Protein AF-A0A2A9CQF2-F1 (afdb_monomer)

Radius of gyration: 16.66 Å; Cα contacts (8 Å, |Δi|>4): 135; chains: 1; bounding box: 43×28×48 Å

Solvent-accessible surface area (backbone atoms only — not comparable to full-atom values): 6263 Å² total; per-residue (Å²): 137,82,80,69,85,78,60,49,62,68,49,44,69,73,46,44,90,74,66,50,67,98,78,68,65,70,41,52,23,67,43,82,61,52,72,41,58,52,86,71,33,40,33,40,30,47,42,80,92,80,70,40,80,44,85,30,80,80,71,75,72,68,79,48,55,43,37,27,40,54,94,27,37,70,52,28,54,76,66,55,45,60,30,69,64,52,72,45,90,62,61,67,65,63,52,43,58,60,42,54,75,55,109

Secondary structure (DSSP, 8-state):
-PPPTTHHHHHHHHHGGGTS-TT--EEEBTTT--EEEGGGSEEEEEETTTTEEEE-TT----S-EEEE-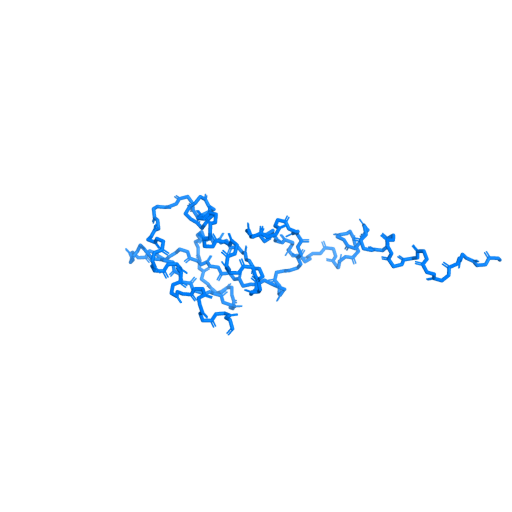GGGHHHHHHTTHHHHHHTS---HHHHHHHHHTT-

Nearest PDB structures (foldseek):
  6sc7-assembly1_A  TM=2.486E-01  e=3.564E+00  Homo sapiens
  6sc8-assembly1_A  TM=2.488E-01  e=3.341E+00  Homo sapiens
  6sc9-assembly1_A  TM=2.414E-01  e=4.611E+00  Homo sapiens

Mean predicted aligned error: 9.09 Å

Structure (mmCIF, N/CA/C/O backbone):
data_AF-A0A2A9CQF2-F1
#
_entry.id   AF-A0A2A9CQF2-F1
#
loop_
_atom_site.group_PDB
_atom_site.id
_atom_site.type_symbol
_atom_site.label_atom_id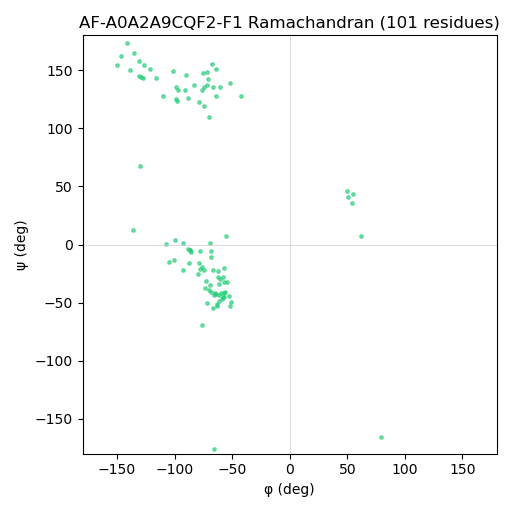
_atom_site.label_alt_id
_atom_site.label_comp_id
_atom_site.label_asym_id
_atom_site.label_entity_id
_atom_site.label_seq_id
_atom_site.pdbx_PDB_ins_code
_atom_site.Cartn_x
_atom_site.Cartn_y
_atom_site.Cartn_z
_atom_site.occupancy
_atom_site.B_iso_or_equiv
_atom_site.auth_seq_id
_atom_site.auth_comp_id
_atom_site.auth_asym_id
_atom_site.auth_atom_id
_atom_site.pdbx_PDB_model_num
ATOM 1 N N . MET A 1 1 ? 29.892 -8.777 -36.445 1.00 39.53 1 MET A N 1
ATOM 2 C CA . MET A 1 1 ? 29.847 -9.897 -35.485 1.00 39.53 1 MET A CA 1
ATOM 3 C C . MET A 1 1 ? 28.886 -9.479 -34.386 1.00 39.53 1 MET A C 1
ATOM 5 O O . MET A 1 1 ? 29.244 -8.646 -33.564 1.00 39.53 1 MET A O 1
ATOM 9 N N . GLY A 1 2 ? 27.619 -9.877 -34.517 1.00 50.94 2 GLY A N 1
ATOM 10 C CA . GLY A 1 2 ? 26.558 -9.476 -33.592 1.00 50.94 2 GLY A CA 1
ATOM 11 C C . GLY A 1 2 ? 26.670 -10.244 -32.270 1.00 50.94 2 GLY A C 1
ATOM 12 O O . GLY A 1 2 ? 27.151 -11.377 -32.282 1.00 50.94 2 GLY A O 1
ATOM 13 N N . PRO A 1 3 ? 26.292 -9.640 -31.137 1.00 54.12 3 PRO A N 1
ATOM 14 C CA . PRO A 1 3 ? 26.281 -10.328 -29.850 1.00 54.12 3 PRO A CA 1
ATOM 15 C C . PRO A 1 3 ? 25.207 -11.436 -29.799 1.00 54.12 3 PRO A C 1
ATOM 17 O O . PRO A 1 3 ? 24.221 -11.347 -30.531 1.00 54.12 3 PRO A O 1
ATOM 20 N N . PRO A 1 4 ? 25.382 -12.457 -28.936 1.00 52.94 4 PRO A N 1
ATOM 21 C CA . PRO A 1 4 ? 24.484 -13.608 -28.833 1.00 52.94 4 PRO A CA 1
ATOM 22 C C . PRO A 1 4 ? 23.094 -13.204 -28.314 1.00 52.94 4 PRO A C 1
ATOM 24 O O . PRO A 1 4 ? 22.969 -12.426 -27.363 1.00 52.94 4 PRO A O 1
ATOM 27 N N . GLU A 1 5 ? 22.062 -13.743 -28.960 1.00 55.91 5 GLU A N 1
ATOM 28 C CA . GLU A 1 5 ? 20.639 -13.387 -28.839 1.00 55.91 5 GLU A CA 1
ATOM 29 C C . GLU A 1 5 ? 20.052 -13.501 -27.416 1.00 55.91 5 GLU A C 1
ATOM 31 O O . GLU A 1 5 ? 19.208 -12.691 -27.032 1.00 55.91 5 GLU A O 1
ATOM 36 N N . ASP A 1 6 ? 20.591 -14.384 -26.574 1.00 53.12 6 ASP A N 1
ATOM 37 C CA . ASP A 1 6 ? 20.044 -14.661 -25.234 1.00 53.12 6 ASP A CA 1
ATOM 38 C C . ASP A 1 6 ? 20.577 -13.736 -24.121 1.00 53.12 6 ASP A C 1
ATOM 40 O O . ASP A 1 6 ? 20.012 -13.649 -23.025 1.00 53.12 6 ASP A O 1
ATOM 44 N N . GLY A 1 7 ? 21.680 -13.022 -24.377 1.00 46.31 7 GLY A N 1
ATOM 45 C CA . GLY A 1 7 ? 22.356 -12.185 -23.376 1.00 46.31 7 GLY A CA 1
ATOM 46 C C . GLY A 1 7 ? 21.677 -10.835 -23.122 1.00 46.31 7 GLY A C 1
ATOM 47 O O . GLY A 1 7 ? 21.861 -10.229 -22.061 1.00 46.31 7 GLY A O 1
ATOM 48 N N . TRP A 1 8 ? 20.866 -10.368 -24.074 1.00 45.03 8 TRP A N 1
ATOM 49 C CA . TRP A 1 8 ? 20.212 -9.064 -24.002 1.00 45.03 8 TRP A CA 1
ATOM 50 C C . TRP A 1 8 ? 19.066 -9.039 -23.004 1.00 45.03 8 TRP A C 1
ATOM 52 O O . TRP A 1 8 ? 18.943 -8.051 -22.295 1.00 45.03 8 TRP A O 1
ATOM 62 N N . VAL A 1 9 ? 18.279 -10.109 -22.866 1.00 49.12 9 VAL A N 1
ATOM 63 C CA . VAL A 1 9 ? 17.092 -10.108 -21.989 1.00 49.12 9 VAL A CA 1
ATOM 64 C C . VAL A 1 9 ? 17.480 -9.784 -20.539 1.00 49.12 9 VAL A C 1
ATOM 66 O O . VAL A 1 9 ? 16.933 -8.868 -19.931 1.00 49.12 9 VAL A O 1
ATOM 69 N N . ARG A 1 10 ? 18.532 -10.434 -20.018 1.00 48.06 10 ARG A N 1
ATOM 70 C CA . ARG A 1 10 ? 19.020 -10.205 -18.643 1.00 48.06 10 ARG A CA 1
ATOM 71 C C . ARG A 1 10 ? 19.734 -8.869 -18.451 1.00 48.06 10 ARG A C 1
ATOM 73 O O . ARG A 1 10 ? 19.711 -8.313 -17.352 1.00 48.06 10 ARG A O 1
ATOM 8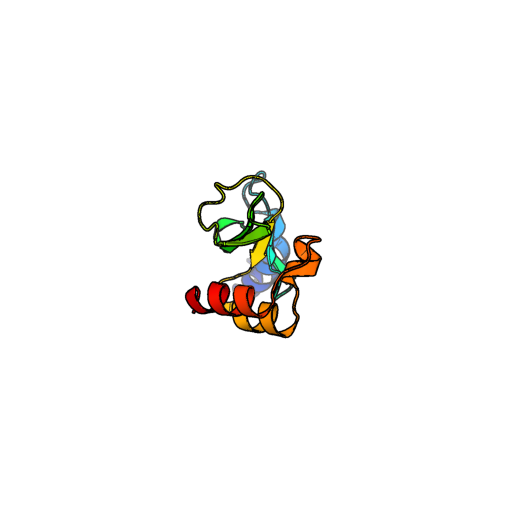0 N N . ALA A 1 11 ? 20.408 -8.369 -19.485 1.00 52.03 11 ALA A N 1
ATOM 81 C CA . ALA A 1 11 ? 21.031 -7.055 -19.437 1.00 52.03 11 ALA A CA 1
ATOM 82 C C . ALA A 1 11 ? 19.953 -5.964 -19.473 1.00 52.03 11 ALA A C 1
ATOM 84 O O . ALA A 1 11 ? 19.934 -5.107 -18.595 1.00 52.03 11 ALA A O 1
ATOM 85 N N . VAL A 1 12 ? 19.022 -6.034 -20.424 1.0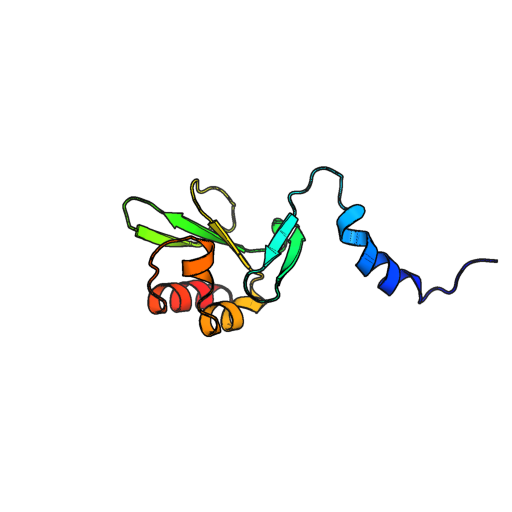0 53.28 12 VAL A N 1
ATOM 86 C CA . VAL A 1 12 ? 17.904 -5.102 -20.586 1.00 53.28 12 VAL A CA 1
ATOM 87 C C . VAL A 1 12 ? 17.071 -5.043 -19.311 1.00 53.28 12 VAL A C 1
ATOM 89 O O . VAL A 1 12 ? 16.884 -3.939 -18.828 1.00 53.28 12 VAL A O 1
ATOM 92 N N . ASP A 1 13 ? 16.717 -6.157 -18.662 1.00 55.44 13 ASP A N 1
ATOM 93 C CA . ASP A 1 13 ? 16.026 -6.147 -17.353 1.00 55.44 13 ASP A CA 1
ATOM 94 C C . ASP A 1 13 ? 16.763 -5.337 -16.267 1.00 55.44 13 ASP A C 1
ATOM 96 O O . ASP A 1 13 ? 16.150 -4.711 -15.398 1.00 55.44 13 ASP A O 1
ATOM 100 N N . ARG A 1 14 ? 18.101 -5.307 -16.323 1.00 53.81 14 ARG A N 1
ATOM 101 C CA . ARG A 1 14 ? 18.954 -4.543 -15.399 1.00 53.81 14 ARG A CA 1
ATOM 102 C C . ARG A 1 14 ? 19.030 -3.050 -15.750 1.00 53.81 14 ARG A C 1
ATOM 104 O O . ARG A 1 14 ? 19.298 -2.238 -14.862 1.00 53.81 14 ARG A O 1
ATOM 111 N N . TRP A 1 15 ? 18.808 -2.686 -17.015 1.00 52.78 15 TRP A N 1
ATOM 112 C CA . TRP A 1 15 ? 18.859 -1.310 -17.536 1.00 52.78 15 TRP A CA 1
ATOM 113 C C . TRP A 1 15 ? 17.475 -0.695 -17.807 1.00 52.78 15 TRP A C 1
ATOM 115 O O . TRP A 1 15 ? 17.380 0.525 -17.905 1.00 52.78 15 TRP A O 1
ATOM 125 N N . LEU A 1 16 ? 16.401 -1.487 -17.864 1.00 51.78 16 LEU A N 1
ATOM 126 C CA . LEU A 1 16 ? 15.033 -1.060 -18.174 1.00 51.78 16 LEU A CA 1
ATOM 127 C C . LEU A 1 16 ? 14.494 0.032 -17.235 1.00 51.78 16 LEU A C 1
ATOM 129 O O . LEU A 1 16 ? 13.823 0.932 -17.740 1.00 51.78 16 LEU A O 1
ATOM 133 N N . PRO A 1 17 ? 14.863 0.096 -15.931 1.00 55.22 17 PRO A N 1
ATOM 134 C CA . PRO A 1 17 ? 14.498 1.245 -15.101 1.00 55.22 17 PRO A CA 1
ATOM 135 C C . PRO A 1 17 ? 14.994 2.593 -15.655 1.00 55.22 17 PRO A C 1
ATOM 137 O O . PRO A 1 17 ? 14.473 3.631 -15.263 1.00 55.22 17 PRO A O 1
ATOM 140 N N . ARG A 1 18 ? 16.009 2.592 -16.535 1.00 53.38 18 ARG A N 1
ATOM 141 C CA . ARG A 1 18 ? 16.628 3.784 -17.143 1.00 53.38 18 ARG A CA 1
ATOM 142 C C . ARG A 1 18 ? 16.156 4.087 -18.570 1.00 53.38 18 ARG A C 1
ATOM 144 O O . ARG A 1 18 ? 16.448 5.176 -19.049 1.00 53.38 18 ARG A O 1
ATOM 151 N N . LEU A 1 19 ? 15.473 3.155 -19.243 1.00 59.44 19 LEU A N 1
ATOM 152 C CA . LEU A 1 19 ? 14.971 3.321 -20.620 1.00 59.44 19 LEU A CA 1
ATOM 153 C C . LEU A 1 19 ? 13.447 3.494 -20.694 1.00 59.44 19 LEU A C 1
ATOM 155 O O . LEU A 1 19 ? 12.905 3.670 -21.784 1.00 59.44 19 LEU A O 1
ATOM 159 N N . LEU A 1 20 ? 12.752 3.483 -19.550 1.00 58.22 20 LEU A N 1
ATOM 160 C CA . LEU A 1 20 ? 11.403 4.036 -19.466 1.00 58.22 20 LEU A CA 1
ATOM 161 C C . LEU A 1 20 ? 11.430 5.468 -20.026 1.00 58.22 20 LEU A C 1
ATOM 163 O O . LEU A 1 20 ? 12.389 6.193 -19.737 1.00 58.22 20 LEU A O 1
ATOM 167 N N . PRO A 1 21 ? 10.414 5.893 -20.805 1.00 58.06 21 PRO A N 1
ATOM 168 C CA . PRO A 1 21 ? 10.273 7.282 -21.221 1.00 58.06 21 PRO A CA 1
ATOM 169 C C . PRO A 1 21 ? 10.589 8.183 -20.032 1.00 58.06 21 PRO A C 1
ATOM 171 O O . PRO A 1 21 ? 10.043 7.964 -18.949 1.00 58.06 21 PRO A O 1
ATOM 174 N N . VAL A 1 22 ? 11.497 9.141 -20.233 1.00 59.75 22 VAL A N 1
ATOM 175 C CA . VAL A 1 22 ? 12.236 9.922 -19.216 1.00 59.75 22 VAL A CA 1
ATOM 176 C C . VAL A 1 22 ? 11.381 10.676 -18.178 1.00 59.75 22 VAL A C 1
ATOM 178 O O . VAL A 1 22 ? 11.914 11.428 -17.371 1.00 59.75 22 VAL A O 1
ATOM 181 N N . ASN A 1 23 ? 10.063 10.468 -18.158 1.00 67.44 23 ASN A N 1
ATOM 182 C CA . ASN A 1 23 ? 9.114 11.114 -17.266 1.00 67.44 23 ASN A CA 1
ATOM 183 C C . ASN A 1 23 ? 8.043 10.181 -16.647 1.00 67.44 23 ASN A C 1
ATOM 185 O O . ASN A 1 23 ? 7.068 10.675 -16.079 1.00 67.44 23 ASN A O 1
ATOM 189 N N . LEU A 1 24 ? 8.167 8.848 -16.741 1.00 73.56 24 LEU A N 1
ATOM 190 C CA . LEU A 1 24 ? 7.229 7.935 -16.066 1.00 73.56 24 LEU A CA 1
ATOM 191 C C . LEU A 1 24 ? 7.566 7.804 -14.569 1.00 73.56 24 LEU A C 1
ATOM 193 O O . LEU A 1 24 ? 8.680 7.410 -14.219 1.00 73.56 24 LEU A O 1
ATOM 197 N N . PRO A 1 25 ? 6.624 8.104 -13.653 1.00 82.88 25 PRO A N 1
ATOM 198 C CA . PRO A 1 25 ? 6.882 8.005 -12.226 1.00 82.88 25 PRO A CA 1
ATOM 199 C C . PRO A 1 25 ? 7.020 6.539 -11.806 1.00 82.88 25 PRO A C 1
ATOM 201 O O . PRO A 1 25 ? 6.034 5.803 -11.737 1.00 82.88 25 PRO A O 1
ATOM 204 N N . LEU A 1 26 ? 8.244 6.143 -11.458 1.00 91.00 26 LEU A N 1
ATOM 205 C CA . LEU A 1 26 ? 8.526 4.849 -10.849 1.00 91.00 26 LEU A CA 1
ATOM 206 C C . LEU A 1 26 ? 8.022 4.795 -9.405 1.00 91.00 26 LEU A C 1
ATOM 208 O O . LEU A 1 26 ? 8.202 5.730 -8.615 1.00 91.00 26 LEU A O 1
ATOM 212 N N . ARG A 1 27 ? 7.410 3.669 -9.042 1.00 94.62 27 ARG A N 1
ATOM 213 C CA . ARG A 1 27 ? 6.869 3.407 -7.706 1.00 94.62 27 ARG A CA 1
ATOM 214 C C . ARG A 1 27 ? 7.348 2.056 -7.209 1.00 94.62 27 ARG A C 1
ATOM 216 O O . ARG A 1 27 ? 7.516 1.117 -7.976 1.00 94.62 27 ARG A O 1
ATOM 223 N N . THR A 1 28 ? 7.580 1.959 -5.904 1.00 95.94 28 THR A N 1
ATOM 224 C CA . THR A 1 28 ? 8.074 0.725 -5.294 1.00 95.94 28 THR A CA 1
ATOM 225 C C . THR A 1 28 ? 6.933 -0.067 -4.680 1.00 95.94 28 THR A C 1
ATOM 227 O O . THR A 1 28 ? 6.235 0.431 -3.796 1.00 95.94 28 THR A O 1
ATOM 230 N N . CYS A 1 29 ? 6.809 -1.329 -5.085 1.00 97.31 29 CYS A N 1
ATOM 231 C CA . CYS A 1 29 ? 5.884 -2.274 -4.477 1.00 97.31 29 CYS A CA 1
ATOM 232 C C . CYS A 1 29 ? 6.211 -2.490 -2.988 1.00 97.31 29 CYS A C 1
ATOM 234 O O . CYS A 1 29 ? 7.370 -2.690 -2.604 1.00 97.31 29 CYS A O 1
ATOM 236 N N . LEU A 1 30 ? 5.191 -2.497 -2.131 1.00 96.94 30 LEU A N 1
ATOM 237 C CA . LEU A 1 30 ? 5.356 -2.793 -0.708 1.00 96.94 30 LEU A CA 1
ATOM 238 C C . LEU A 1 30 ? 5.715 -4.257 -0.424 1.00 96.94 30 LEU A C 1
ATOM 240 O O . LEU A 1 30 ? 6.504 -4.502 0.484 1.00 96.94 30 LEU A O 1
ATOM 244 N N . GLY A 1 31 ? 5.186 -5.204 -1.204 1.00 96.75 31 GLY A N 1
ATOM 245 C CA . GLY A 1 31 ? 5.437 -6.635 -1.011 1.00 96.75 31 GLY A CA 1
ATOM 246 C C . GLY A 1 31 ? 6.820 -7.052 -1.508 1.00 96.75 31 GLY A C 1
ATOM 247 O O . GLY A 1 31 ? 7.715 -7.350 -0.720 1.00 96.75 31 GLY A O 1
ATOM 248 N N . CYS A 1 32 ? 7.022 -7.023 -2.827 1.00 96.62 32 CYS A N 1
ATOM 249 C CA . CYS A 1 32 ? 8.256 -7.511 -3.455 1.00 96.62 32 CYS A CA 1
ATOM 250 C C . CYS A 1 32 ? 9.401 -6.488 -3.520 1.00 96.62 32 CYS A C 1
ATOM 252 O O . CYS A 1 32 ? 10.497 -6.841 -3.941 1.00 96.62 32 CYS A O 1
ATOM 254 N N . ARG A 1 33 ? 9.171 -5.224 -3.132 1.00 95.56 33 ARG A N 1
ATOM 255 C CA . ARG A 1 33 ? 10.180 -4.142 -3.127 1.00 95.56 33 ARG A CA 1
ATOM 256 C C . ARG A 1 33 ? 10.779 -3.767 -4.491 1.00 95.56 33 ARG A C 1
ATOM 258 O O . ARG A 1 33 ? 11.671 -2.925 -4.530 1.00 95.56 33 ARG A O 1
ATOM 265 N N . ARG A 1 34 ? 10.265 -4.310 -5.599 1.00 95.38 34 ARG A N 1
ATOM 266 C CA . ARG A 1 34 ? 10.629 -3.884 -6.961 1.00 95.38 34 ARG A CA 1
ATOM 267 C C . ARG A 1 34 ? 10.053 -2.502 -7.274 1.00 95.38 34 ARG A C 1
ATOM 269 O O . ARG A 1 34 ? 8.931 -2.200 -6.857 1.00 95.38 34 ARG A O 1
ATOM 276 N N . SER A 1 35 ? 10.824 -1.691 -7.995 1.00 93.00 35 SER A N 1
ATOM 277 C CA . SER A 1 35 ? 10.389 -0.403 -8.540 1.00 93.00 35 SER A CA 1
ATOM 278 C C . SER A 1 35 ? 9.986 -0.579 -9.998 1.00 93.00 35 SER A C 1
ATOM 280 O O . SER A 1 35 ? 10.792 -1.066 -10.784 1.00 93.00 35 SER A O 1
ATOM 282 N N . VAL A 1 36 ? 8.757 -0.197 -10.324 1.00 92.12 36 VAL A N 1
ATOM 283 C CA . VAL A 1 36 ? 8.124 -0.395 -11.637 1.00 92.12 36 VAL A CA 1
ATOM 284 C C . VAL A 1 36 ? 7.282 0.826 -12.002 1.00 92.12 36 VAL A C 1
ATOM 286 O O . VAL A 1 36 ? 7.141 1.749 -11.182 1.00 92.12 36 VAL A O 1
ATOM 289 N N . ALA A 1 37 ? 6.751 0.862 -13.222 1.00 90.00 37 ALA A N 1
ATOM 290 C CA . ALA A 1 37 ? 5.850 1.928 -13.626 1.00 90.00 37 ALA A CA 1
ATOM 291 C C . ALA A 1 37 ? 4.560 1.891 -12.783 1.00 90.00 37 ALA A C 1
ATOM 293 O O . ALA A 1 37 ? 4.163 0.868 -12.223 1.00 90.00 37 ALA A O 1
ATOM 294 N N . ARG A 1 38 ? 3.942 3.060 -12.585 1.00 88.69 38 ARG A N 1
ATOM 295 C CA . ARG A 1 38 ? 2.792 3.208 -11.678 1.00 88.69 38 ARG A CA 1
ATOM 296 C C . ARG A 1 38 ? 1.585 2.362 -12.112 1.00 88.69 38 ARG A C 1
ATOM 298 O O . ARG A 1 38 ? 0.843 1.923 -11.246 1.00 88.69 38 ARG A O 1
ATOM 305 N N . ASP A 1 39 ? 1.387 2.189 -13.410 1.00 89.44 39 ASP A N 1
ATOM 306 C CA . ASP A 1 39 ? 0.318 1.404 -14.044 1.00 89.44 39 ASP A CA 1
ATOM 307 C C . ASP A 1 39 ? 0.415 -0.108 -13.785 1.00 89.44 39 ASP A C 1
ATOM 309 O O . ASP A 1 39 ? -0.604 -0.792 -13.804 1.00 89.44 39 ASP A O 1
ATOM 313 N N . GLU A 1 40 ? 1.598 -0.621 -13.447 1.00 91.50 40 GLU A N 1
ATOM 314 C CA . GLU A 1 40 ? 1.794 -2.012 -13.009 1.00 91.50 40 GLU A CA 1
ATOM 315 C C . GLU A 1 40 ? 1.375 -2.255 -11.544 1.00 91.50 40 GLU A C 1
ATOM 317 O O . GLU A 1 40 ? 1.413 -3.384 -11.040 1.00 91.50 40 GLU A O 1
ATOM 322 N N . LEU A 1 41 ? 1.009 -1.194 -10.821 1.00 94.44 41 LEU A N 1
ATOM 323 C CA . LEU A 1 41 ? 0.702 -1.233 -9.397 1.00 94.44 41 LEU A CA 1
ATOM 324 C C . LEU A 1 41 ? -0.718 -0.751 -9.126 1.00 94.44 41 LEU A C 1
ATOM 326 O O . LEU A 1 41 ? -1.237 0.153 -9.770 1.00 94.44 41 LEU A O 1
ATOM 330 N N . VAL A 1 42 ? -1.303 -1.271 -8.055 1.00 95.19 42 VAL A N 1
ATOM 331 C CA . VAL A 1 42 ? -2.453 -0.648 -7.403 1.00 95.19 42 VAL A CA 1
ATOM 332 C C . VAL A 1 42 ? -1.967 0.314 -6.321 1.00 95.19 42 VAL A C 1
ATOM 334 O O . VAL A 1 42 ? -0.949 0.070 -5.657 1.00 95.19 42 VAL A O 1
ATOM 337 N N . ARG A 1 43 ? -2.692 1.418 -6.123 1.00 96.62 43 ARG A N 1
ATOM 338 C CA . ARG A 1 43 ? -2.461 2.337 -5.005 1.00 96.62 43 ARG A CA 1
ATOM 339 C C . ARG A 1 43 ? -3.453 2.059 -3.886 1.00 96.62 43 ARG A C 1
ATOM 341 O O . ARG A 1 43 ? -4.648 1.939 -4.126 1.00 96.62 43 ARG A O 1
ATOM 348 N N . LEU A 1 44 ? -2.942 2.034 -2.663 1.00 96.88 44 LEU A N 1
ATOM 349 C CA . LEU A 1 44 ? -3.729 2.244 -1.457 1.00 96.88 44 LEU A CA 1
ATOM 350 C C . LEU A 1 44 ? -3.579 3.702 -1.031 1.00 96.88 44 LEU A C 1
ATOM 352 O O . LEU A 1 44 ? -2.456 4.219 -0.988 1.00 96.88 44 LEU A O 1
ATOM 356 N N . ALA A 1 45 ? -4.686 4.359 -0.713 1.00 96.12 45 ALA A N 1
ATOM 357 C CA . ALA A 1 45 ? -4.714 5.742 -0.257 1.00 96.12 45 ALA A CA 1
ATOM 358 C C . ALA A 1 45 ? -5.248 5.824 1.173 1.00 96.12 45 ALA A C 1
ATOM 360 O O . ALA A 1 45 ? -6.146 5.076 1.550 1.00 96.12 45 ALA A O 1
ATOM 361 N N . TRP A 1 46 ? -4.690 6.740 1.959 1.00 96.44 46 TRP A N 1
ATOM 362 C CA . TRP A 1 46 ? -5.265 7.144 3.236 1.00 96.44 46 TRP A CA 1
ATOM 363 C C . TRP A 1 46 ? -6.256 8.281 3.009 1.00 96.44 46 TRP A C 1
ATOM 365 O O . TRP A 1 46 ? -5.876 9.309 2.437 1.00 96.44 46 TRP A O 1
ATOM 375 N N . VAL A 1 47 ? -7.486 8.110 3.483 1.00 93.81 47 VAL A N 1
ATOM 376 C CA . VAL A 1 47 ? -8.5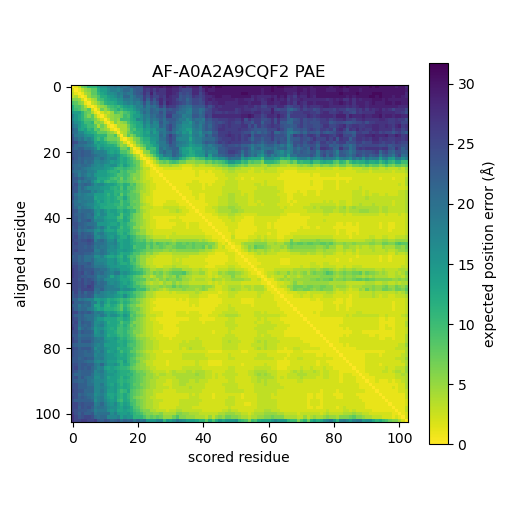56 9.102 3.356 1.00 93.81 47 VAL A CA 1
ATOM 377 C C . VAL A 1 47 ? -8.866 9.701 4.725 1.00 93.81 47 VAL A C 1
ATOM 379 O O . VAL A 1 47 ? -9.097 8.987 5.696 1.00 93.81 47 VAL A O 1
ATOM 382 N N . GLU A 1 48 ? -8.854 11.030 4.780 1.00 90.12 48 GLU A N 1
ATOM 383 C CA . GLU A 1 48 ? -9.367 11.837 5.893 1.00 90.12 48 GLU A CA 1
ATOM 384 C C . GLU A 1 48 ? -10.748 12.389 5.488 1.00 90.12 48 GLU A C 1
ATOM 386 O O . GLU A 1 48 ? -10.941 12.657 4.296 1.00 90.12 48 GLU A O 1
ATOM 391 N N . PRO A 1 49 ? -11.689 12.613 6.426 1.00 89.62 49 PRO A N 1
ATOM 392 C CA . PRO A 1 49 ? -11.564 12.469 7.884 1.00 89.62 49 PRO A CA 1
ATOM 393 C C . PRO A 1 49 ? -11.845 11.053 8.411 1.00 89.62 49 PRO A C 1
ATOM 395 O O . PRO A 1 49 ? -11.661 10.799 9.596 1.00 89.62 49 PRO A O 1
ATOM 398 N N . ASP A 1 50 ? -12.264 10.129 7.546 1.00 86.69 50 ASP A N 1
ATOM 399 C CA . ASP A 1 50 ? -12.708 8.782 7.938 1.00 86.69 50 ASP A CA 1
ATOM 400 C C . ASP A 1 50 ? -11.588 7.878 8.482 1.00 86.69 50 ASP A C 1
ATOM 402 O O . ASP A 1 50 ? -11.851 6.761 8.919 1.00 86.69 50 ASP A O 1
ATOM 406 N N . ALA A 1 51 ? -10.335 8.342 8.436 1.00 89.69 51 ALA A N 1
ATOM 407 C CA . ALA A 1 51 ? -9.157 7.640 8.929 1.00 89.69 51 ALA A CA 1
ATOM 408 C C . ALA A 1 51 ? -9.058 6.187 8.419 1.00 89.69 51 ALA A C 1
ATOM 410 O O . ALA A 1 51 ? -8.771 5.262 9.181 1.00 89.69 51 ALA A O 1
ATOM 411 N N . GLN A 1 52 ? -9.288 5.995 7.116 1.00 91.81 52 GLN A N 1
ATOM 412 C CA . GLN A 1 52 ? -9.369 4.671 6.495 1.00 91.81 52 GLN A CA 1
ATOM 413 C C . GLN A 1 52 ? -8.432 4.506 5.297 1.00 91.81 52 GLN A C 1
ATOM 415 O O . GLN A 1 52 ? -8.063 5.466 4.611 1.00 91.81 52 GLN A O 1
ATOM 420 N N . VAL A 1 53 ? -8.059 3.252 5.032 1.00 95.50 53 VAL A N 1
ATOM 421 C CA . VAL A 1 53 ? -7.330 2.859 3.819 1.00 95.50 53 VAL A CA 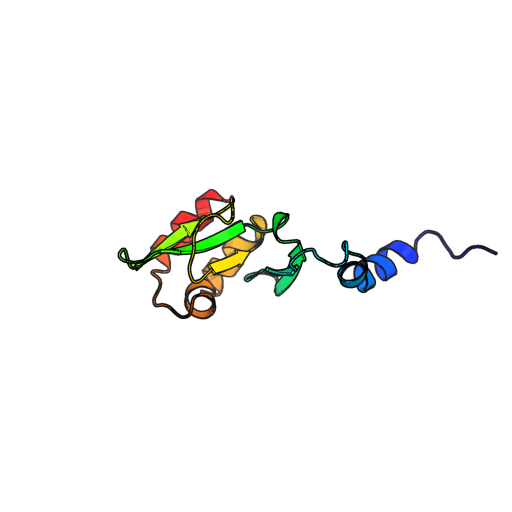1
ATOM 422 C C . VAL A 1 53 ? -8.321 2.471 2.724 1.00 95.50 53 VAL A C 1
ATOM 424 O O . VAL A 1 53 ? -9.215 1.675 2.976 1.00 95.50 53 VAL A O 1
ATOM 427 N N . VAL A 1 54 ? -8.141 2.967 1.502 1.00 95.12 54 VAL A N 1
ATOM 428 C CA . VAL A 1 54 ? -8.979 2.597 0.345 1.00 95.12 54 VAL A CA 1
ATOM 429 C C . VAL A 1 54 ? -8.130 2.210 -0.863 1.00 95.12 54 VAL A C 1
ATOM 431 O O . VAL A 1 54 ? -6.970 2.617 -0.971 1.00 95.12 54 VAL A O 1
ATOM 434 N N . LEU A 1 55 ? -8.712 1.446 -1.792 1.00 95.06 55 LEU A N 1
ATOM 435 C CA . LEU A 1 55 ? -8.123 1.210 -3.110 1.00 95.06 55 LEU A CA 1
ATOM 436 C C . LEU A 1 55 ? -8.319 2.438 -4.003 1.00 95.06 55 LEU A C 1
ATOM 438 O O . LEU A 1 55 ? -9.417 2.975 -4.113 1.00 95.06 55 LEU A O 1
ATOM 442 N N . ASP A 1 56 ? -7.251 2.852 -4.677 1.00 94.12 56 ASP A N 1
ATOM 443 C CA . ASP A 1 56 ? -7.244 3.956 -5.637 1.00 94.12 56 ASP A CA 1
ATOM 444 C C . ASP A 1 56 ? -6.571 3.530 -6.957 1.00 94.12 56 ASP A C 1
ATOM 446 O O . ASP A 1 56 ? -5.488 4.016 -7.296 1.00 94.12 56 ASP A O 1
ATOM 450 N N . PRO A 1 57 ? -7.180 2.608 -7.727 1.00 84.44 57 PRO A N 1
ATOM 451 C CA . PRO A 1 57 ? -6.616 2.130 -8.994 1.00 84.44 57 PRO A CA 1
ATOM 452 C C . PRO A 1 57 ? -6.484 3.246 -10.043 1.00 84.44 57 PRO A C 1
ATOM 454 O O . PRO A 1 57 ? -5.671 3.149 -10.955 1.00 84.44 57 PRO A O 1
ATOM 457 N N . GLY A 1 58 ? -7.268 4.323 -9.914 1.00 83.69 58 GLY A N 1
ATOM 458 C CA . GLY A 1 58 ? -7.229 5.477 -10.813 1.00 83.69 58 GLY A CA 1
ATOM 459 C C . GLY A 1 58 ? -6.235 6.569 -10.415 1.00 83.69 58 GLY A C 1
ATOM 460 O O . GLY A 1 58 ? -6.109 7.546 -11.152 1.00 83.69 58 GLY A O 1
ATOM 461 N N . PHE A 1 59 ? -5.554 6.442 -9.271 1.00 86.50 59 PHE A N 1
ATOM 462 C CA . PHE A 1 59 ? -4.650 7.462 -8.722 1.00 86.50 59 PHE A CA 1
ATOM 463 C C . PHE A 1 59 ? -5.306 8.846 -8.573 1.00 86.50 59 PHE A C 1
ATOM 465 O O . PHE A 1 59 ? -4.661 9.870 -8.817 1.00 86.50 59 PHE A O 1
ATOM 472 N N . ARG A 1 60 ? -6.598 8.879 -8.230 1.00 89.12 60 ARG A N 1
ATOM 473 C CA . ARG A 1 60 ? -7.412 10.107 -8.197 1.00 89.12 60 ARG A CA 1
ATOM 474 C C . ARG A 1 60 ? -7.439 10.763 -6.825 1.00 89.12 60 ARG A C 1
ATOM 476 O O . 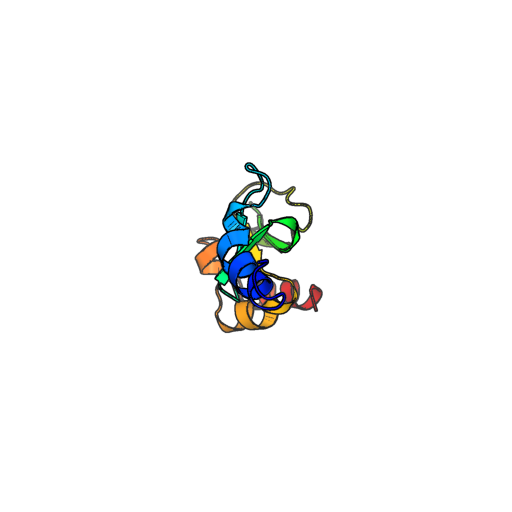ARG A 1 60 ? -7.733 11.952 -6.727 1.00 89.12 60 ARG A O 1
ATOM 483 N N . LEU A 1 61 ? -7.152 10.007 -5.768 1.00 90.56 61 LEU A N 1
ATOM 484 C CA . LEU A 1 61 ? -7.266 10.512 -4.406 1.00 90.56 61 LEU A CA 1
ATOM 485 C C . LEU A 1 61 ? -6.012 11.289 -4.000 1.00 90.56 61 LEU A C 1
ATOM 487 O O . LEU A 1 61 ? -4.882 10.849 -4.227 1.00 90.56 61 LEU A O 1
ATOM 491 N N . GLY A 1 62 ? -6.205 12.428 -3.337 1.00 87.25 62 GLY A N 1
ATOM 492 C CA . GLY A 1 62 ? -5.118 13.174 -2.707 1.00 87.25 62 GLY A CA 1
ATOM 493 C C . GLY A 1 62 ? -4.472 12.415 -1.538 1.00 87.25 62 GLY A C 1
ATOM 494 O O . GLY A 1 62 ? -4.800 11.269 -1.236 1.00 87.25 62 GLY A O 1
ATOM 495 N N . GLY A 1 63 ? -3.524 13.062 -0.861 1.00 87.44 63 GLY A N 1
ATOM 496 C CA . GLY A 1 63 ? -2.980 12.565 0.405 1.00 87.44 63 GLY A CA 1
ATOM 497 C C . GLY A 1 63 ? -1.933 11.448 0.297 1.00 87.44 63 GLY A C 1
ATOM 498 O O . GLY A 1 63 ? -1.316 11.203 -0.747 1.00 87.44 63 GLY A O 1
ATOM 499 N N . ARG A 1 64 ? -1.673 10.795 1.437 1.00 92.81 64 ARG A N 1
ATOM 500 C CA . ARG A 1 64 ? -0.645 9.749 1.556 1.00 92.81 64 ARG A CA 1
ATOM 501 C C . ARG A 1 64 ? -1.136 8.472 0.885 1.00 92.81 64 ARG A C 1
ATOM 503 O O . ARG A 1 64 ? -2.269 8.057 1.089 1.00 92.81 64 ARG A O 1
ATOM 510 N N . GLY A 1 65 ? -0.264 7.833 0.117 1.00 95.19 65 GLY A N 1
ATOM 511 C CA . GLY A 1 65 ? -0.568 6.548 -0.494 1.00 95.19 65 GLY A CA 1
ATOM 512 C C . GLY A 1 65 ? 0.658 5.662 -0.614 1.00 95.19 65 GLY A C 1
ATOM 513 O O . GLY A 1 65 ? 1.797 6.132 -0.538 1.00 95.19 65 GLY A O 1
ATOM 514 N N . CYS A 1 66 ? 0.413 4.378 -0.808 1.00 96.88 66 CYS A N 1
ATOM 515 C CA . CYS A 1 66 ? 1.431 3.366 -1.034 1.00 96.88 66 CYS A CA 1
ATOM 516 C C . CYS A 1 66 ? 1.013 2.442 -2.180 1.00 96.88 66 CYS A C 1
ATOM 518 O O . CYS A 1 66 ? -0.132 2.472 -2.618 1.00 96.88 66 CYS A O 1
ATOM 520 N N . TYR A 1 67 ? 1.963 1.676 -2.711 1.00 97.19 67 TYR A N 1
ATOM 521 C CA . TYR A 1 67 ? 1.782 0.951 -3.965 1.00 97.19 67 TYR A CA 1
ATOM 522 C C . TYR A 1 67 ? 2.154 -0.516 -3.801 1.00 97.19 67 TYR A C 1
ATOM 524 O O . TYR A 1 67 ? 3.110 -0.847 -3.092 1.00 97.19 67 TYR A O 1
ATOM 532 N N . LEU A 1 68 ? 1.433 -1.401 -4.475 1.00 96.81 68 LEU A N 1
ATOM 533 C CA . LEU A 1 68 ? 1.731 -2.827 -4.513 1.00 96.81 68 LEU A CA 1
ATOM 534 C C . LEU A 1 68 ? 1.279 -3.434 -5.840 1.00 96.81 68 LEU A C 1
ATOM 536 O O . LEU A 1 68 ? 0.363 -2.927 -6.471 1.00 96.81 68 LEU A O 1
ATOM 540 N N . HIS A 1 69 ? 1.913 -4.527 -6.253 1.00 95.75 69 HIS A N 1
ATOM 541 C CA . HIS A 1 69 ? 1.349 -5.347 -7.325 1.00 95.75 69 HIS A CA 1
ATOM 542 C C . HIS A 1 69 ? 0.113 -6.086 -6.783 1.00 95.75 69 HIS A C 1
ATOM 544 O O . HIS A 1 69 ? 0.151 -6.481 -5.611 1.00 95.75 69 HIS A O 1
ATOM 550 N N . PRO A 1 70 ? -0.915 -6.360 -7.608 1.00 94.06 70 PRO A N 1
ATOM 551 C CA . PRO A 1 70 ? -2.065 -7.179 -7.206 1.00 94.06 70 PRO A CA 1
ATOM 552 C C . PRO A 1 70 ? -1.645 -8.520 -6.576 1.00 94.06 70 PRO A C 1
ATOM 554 O O . PRO A 1 70 ? -1.978 -8.808 -5.429 1.00 94.06 70 PRO A O 1
ATOM 557 N N . GLY A 1 71 ? -0.739 -9.257 -7.231 1.00 95.38 71 GLY A N 1
ATOM 558 C CA . GLY A 1 71 ? -0.207 -10.533 -6.725 1.00 95.38 71 GLY A CA 1
ATOM 559 C C . GLY A 1 71 ? 0.705 -10.444 -5.488 1.00 95.38 71 GLY A C 1
ATOM 560 O O . GLY A 1 71 ? 1.239 -11.455 -5.043 1.00 95.38 71 GLY A O 1
ATOM 561 N N . CYS A 1 72 ? 0.938 -9.253 -4.926 1.00 96.88 72 CYS A N 1
ATOM 562 C CA . CYS A 1 72 ? 1.720 -9.068 -3.696 1.00 96.88 72 CYS A CA 1
ATOM 563 C C . CYS A 1 72 ? 0.850 -8.880 -2.439 1.00 96.88 72 CYS A C 1
ATOM 565 O O . CYS A 1 72 ? 1.412 -8.636 -1.367 1.00 96.88 72 CYS A O 1
ATOM 567 N N . ALA A 1 73 ? -0.482 -8.978 -2.543 1.00 96.25 73 ALA A N 1
ATOM 568 C CA . ALA A 1 73 ? -1.419 -8.750 -1.439 1.00 96.25 73 ALA A CA 1
ATOM 569 C C . ALA A 1 73 ? -1.083 -9.571 -0.181 1.00 96.25 73 ALA A C 1
ATOM 571 O O . ALA A 1 73 ? -0.868 -8.999 0.890 1.00 96.25 73 ALA A O 1
ATOM 572 N N . ALA A 1 74 ? -0.933 -10.893 -0.322 1.00 95.75 74 ALA A N 1
ATOM 573 C CA . ALA A 1 74 ? -0.625 -11.791 0.794 1.00 95.75 74 ALA A CA 1
ATOM 574 C C . ALA A 1 74 ? 0.656 -11.384 1.542 1.00 95.75 74 ALA A C 1
ATOM 576 O O . ALA A 1 74 ? 0.703 -11.369 2.773 1.00 95.75 74 ALA A O 1
ATOM 577 N N . GLU A 1 75 ? 1.689 -10.980 0.801 1.00 96.94 75 GLU A N 1
ATOM 578 C CA . GLU A 1 75 ? 2.965 -10.571 1.380 1.00 96.94 75 GLU A CA 1
ATOM 579 C C . GLU A 1 75 ? 2.864 -9.241 2.134 1.00 96.94 75 GLU A C 1
ATOM 581 O O . GLU A 1 75 ? 3.446 -9.079 3.211 1.00 96.94 75 GLU A O 1
ATOM 586 N N . VAL A 1 76 ? 2.098 -8.294 1.589 1.00 97.06 76 VAL A N 1
ATOM 587 C CA . VAL A 1 76 ? 1.826 -6.996 2.219 1.00 97.06 76 VAL A CA 1
ATOM 588 C C . VAL A 1 76 ? 1.053 -7.165 3.529 1.00 97.06 76 VAL A C 1
ATOM 590 O O . VAL A 1 76 ? 1.415 -6.529 4.526 1.00 97.06 76 VAL A O 1
ATOM 593 N N . ILE A 1 77 ? 0.043 -8.043 3.548 1.00 95.81 77 ILE A N 1
ATOM 594 C CA . ILE A 1 77 ? -0.746 -8.374 4.746 1.00 95.81 77 ILE A CA 1
ATOM 595 C C . ILE A 1 77 ? 0.158 -9.017 5.799 1.00 95.81 77 ILE A C 1
ATOM 597 O O . ILE A 1 77 ? 0.258 -8.523 6.925 1.00 95.81 77 ILE A O 1
ATOM 601 N N . ARG A 1 78 ? 0.890 -10.069 5.413 1.00 95.62 78 ARG A N 1
ATOM 602 C CA . ARG A 1 78 ? 1.767 -10.839 6.307 1.00 95.62 78 ARG A CA 1
ATOM 603 C C . ARG A 1 78 ? 2.820 -9.966 6.986 1.00 95.62 78 ARG A C 1
ATOM 605 O O . ARG A 1 78 ? 3.075 -10.118 8.177 1.00 95.62 78 ARG A O 1
ATOM 612 N N . ARG A 1 79 ? 3.420 -9.031 6.242 1.00 95.31 79 ARG A N 1
ATOM 613 C CA . ARG A 1 79 ? 4.445 -8.106 6.758 1.00 95.31 79 ARG A CA 1
ATOM 614 C C . ARG A 1 79 ? 3.874 -6.836 7.399 1.00 95.31 79 ARG A C 1
ATOM 616 O O . ARG A 1 79 ? 4.653 -6.024 7.896 1.00 95.31 79 ARG A O 1
ATOM 623 N N . ARG A 1 80 ? 2.551 -6.629 7.361 1.00 95.06 80 ARG A N 1
ATOM 624 C CA . ARG A 1 80 ? 1.857 -5.438 7.892 1.00 95.06 80 ARG A CA 1
ATOM 625 C C . ARG A 1 80 ? 2.472 -4.116 7.407 1.00 95.06 80 ARG A C 1
ATOM 627 O O . ARG A 1 80 ? 2.628 -3.156 8.161 1.00 95.06 80 ARG A O 1
ATOM 634 N N . THR A 1 81 ? 2.853 -4.048 6.130 1.00 96.12 81 THR A N 1
ATOM 635 C CA . THR A 1 81 ? 3.653 -2.922 5.603 1.00 96.12 81 THR A CA 1
ATOM 636 C C . THR A 1 81 ? 2.860 -1.636 5.372 1.00 96.12 81 THR A C 1
ATOM 638 O O . THR A 1 81 ? 3.463 -0.567 5.278 1.00 96.12 81 THR A O 1
ATOM 641 N N . VAL A 1 82 ? 1.529 -1.717 5.273 1.00 97.12 82 VAL A N 1
ATOM 642 C CA . VAL A 1 82 ? 0.663 -0.588 4.883 1.00 97.12 82 VAL A CA 1
ATOM 643 C C . VAL A 1 82 ? 0.735 0.561 5.889 1.00 97.12 82 VAL A C 1
ATOM 645 O O . VAL A 1 82 ? 1.041 1.683 5.491 1.00 97.12 82 VAL A O 1
ATOM 648 N N . GLY A 1 83 ? 0.560 0.290 7.187 1.00 95.56 83 GLY A N 1
ATOM 649 C CA . GLY A 1 83 ? 0.598 1.333 8.221 1.00 95.56 83 GLY A CA 1
ATOM 650 C C . GLY A 1 83 ? 1.935 2.070 8.267 1.00 95.56 83 GLY A C 1
ATOM 651 O O . GLY A 1 83 ? 1.981 3.301 8.294 1.00 95.56 83 GLY A O 1
ATOM 652 N N . ARG A 1 84 ? 3.047 1.330 8.145 1.00 95.06 84 ARG A N 1
ATOM 653 C CA . ARG A 1 84 ? 4.394 1.916 8.053 1.00 95.06 84 ARG A CA 1
ATOM 654 C C . ARG A 1 84 ? 4.544 2.811 6.822 1.00 95.06 84 ARG A C 1
ATOM 656 O O . ARG A 1 84 ? 5.128 3.888 6.923 1.00 95.06 84 ARG A O 1
ATOM 663 N N . ALA A 1 85 ? 4.051 2.369 5.668 1.00 96.25 85 ALA A N 1
ATOM 664 C CA . ALA A 1 85 ? 4.163 3.119 4.422 1.00 96.25 85 ALA A CA 1
ATOM 665 C C . ALA A 1 85 ? 3.322 4.404 4.438 1.00 96.25 85 ALA A C 1
ATOM 667 O O . ALA A 1 85 ? 3.792 5.452 3.996 1.00 96.25 85 ALA A O 1
ATOM 668 N N . LEU A 1 86 ? 2.107 4.332 4.988 1.00 96.00 86 LEU A N 1
ATOM 669 C CA . LEU A 1 86 ? 1.206 5.478 5.118 1.00 96.00 86 LEU A CA 1
ATOM 670 C C . LEU A 1 86 ? 1.575 6.394 6.291 1.00 96.00 86 LEU A C 1
ATOM 672 O O . LEU A 1 86 ? 1.141 7.543 6.315 1.00 96.00 86 LEU A O 1
ATOM 676 N N . ARG A 1 87 ? 2.408 5.920 7.229 1.00 94.81 87 ARG A N 1
ATOM 677 C CA . ARG A 1 87 ? 2.729 6.592 8.500 1.00 94.81 87 ARG A CA 1
ATOM 678 C C . ARG A 1 87 ? 1.464 6.922 9.300 1.00 94.81 87 ARG A C 1
ATOM 680 O O . ARG A 1 87 ? 1.317 8.029 9.817 1.00 94.81 87 ARG A O 1
ATOM 687 N N . ARG A 1 88 ? 0.542 5.962 9.354 1.00 95.31 88 ARG A N 1
ATOM 688 C CA . ARG A 1 88 ? -0.755 6.057 10.033 1.00 95.31 88 ARG A CA 1
ATOM 689 C C . ARG A 1 88 ? -1.063 4.744 10.762 1.00 95.31 88 ARG A C 1
ATOM 691 O O . ARG A 1 88 ? -0.600 3.695 10.302 1.00 95.31 88 ARG A O 1
ATOM 698 N N . PRO A 1 89 ? -1.816 4.782 11.874 1.00 91.94 89 PRO A N 1
ATOM 699 C CA . PRO A 1 89 ? -2.427 3.576 12.413 1.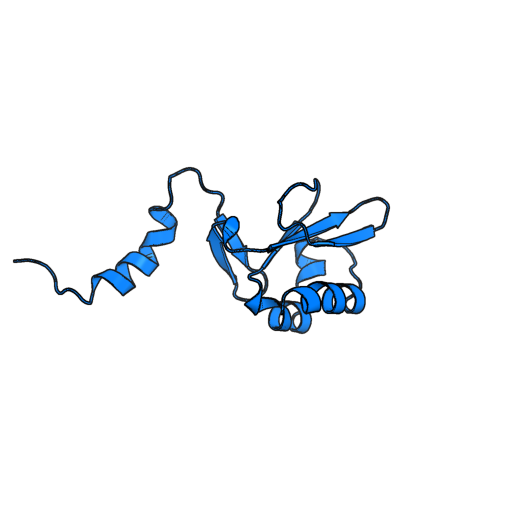00 91.94 89 PRO A CA 1
ATOM 700 C C . PRO A 1 89 ? -3.440 3.063 11.385 1.00 91.94 89 PRO A C 1
ATOM 702 O O . PRO A 1 89 ? -4.265 3.826 10.895 1.00 91.94 89 PRO A O 1
ATOM 705 N N . VAL A 1 90 ? -3.331 1.793 11.016 1.00 94.12 90 VAL A N 1
ATOM 706 C CA . VAL A 1 90 ? -4.267 1.133 10.100 1.00 94.12 90 VAL A CA 1
ATOM 707 C C . VAL A 1 90 ? -4.746 -0.138 10.769 1.00 94.12 90 VAL A C 1
ATOM 709 O O . VAL A 1 90 ? -3.948 -0.803 11.438 1.00 94.12 90 VAL A O 1
ATOM 712 N N . ASP A 1 91 ? -6.013 -0.483 10.576 1.00 93.75 91 ASP A N 1
ATOM 713 C CA . ASP A 1 91 ? -6.519 -1.781 10.994 1.00 93.75 91 ASP A CA 1
ATOM 714 C C . ASP A 1 91 ? -6.011 -2.871 10.025 1.00 93.75 91 ASP A C 1
ATOM 716 O O . ASP A 1 91 ? -6.299 -2.815 8.824 1.00 93.75 91 ASP A O 1
ATOM 720 N N . PRO A 1 92 ? -5.235 -3.866 10.499 1.00 93.19 92 PRO A N 1
ATOM 721 C CA . PRO A 1 92 ? -4.797 -4.975 9.660 1.00 93.19 92 PRO A CA 1
ATOM 722 C C . PRO A 1 92 ? -5.951 -5.807 9.087 1.00 93.19 92 PRO A C 1
ATOM 724 O O . PRO A 1 92 ? -5.778 -6.360 8.001 1.00 93.19 92 PRO A O 1
ATOM 727 N N . GLY A 1 93 ? -7.088 -5.906 9.790 1.00 94.94 93 GLY A N 1
ATOM 728 C CA . GLY A 1 93 ? -8.276 -6.626 9.322 1.00 94.94 93 GLY A CA 1
ATOM 729 C C . GLY A 1 93 ? -8.893 -5.940 8.108 1.00 94.94 93 GLY A C 1
ATOM 730 O O . GLY A 1 93 ? -8.969 -6.541 7.037 1.00 94.94 93 GLY A O 1
ATOM 731 N N . GLN A 1 94 ? -9.192 -4.647 8.245 1.00 93.69 94 GLN A N 1
ATOM 732 C CA . GLN A 1 94 ? -9.653 -3.785 7.154 1.00 93.69 94 GLN A CA 1
ATOM 733 C C . GLN A 1 94 ? -8.728 -3.830 5.923 1.00 93.69 94 GLN A C 1
ATOM 735 O O . GLN A 1 94 ? -9.187 -3.950 4.787 1.00 93.69 94 GLN A O 1
ATOM 740 N N . VAL A 1 95 ? -7.405 -3.779 6.127 1.00 95.44 95 VAL A N 1
ATOM 741 C CA . VAL A 1 95 ? -6.427 -3.887 5.030 1.00 95.44 95 VAL A CA 1
ATOM 742 C C . VAL A 1 95 ? -6.471 -5.263 4.361 1.00 95.44 95 VAL A C 1
ATOM 744 O O . VAL A 1 95 ? -6.355 -5.340 3.139 1.00 95.44 95 VAL A O 1
ATOM 747 N N . ALA A 1 96 ? -6.597 -6.345 5.131 1.00 95.25 96 ALA A N 1
ATOM 748 C CA . ALA A 1 96 ? -6.649 -7.696 4.583 1.00 95.25 96 ALA A CA 1
ATOM 749 C C . ALA A 1 96 ? -7.910 -7.922 3.740 1.00 95.25 96 ALA A C 1
ATOM 751 O O . ALA A 1 96 ? -7.802 -8.449 2.636 1.00 95.25 96 ALA A O 1
ATOM 752 N N . GLU A 1 97 ? -9.068 -7.469 4.222 1.00 94.69 97 GLU A N 1
ATOM 753 C CA . GLU A 1 97 ? -10.338 -7.531 3.490 1.00 94.69 97 GLU A CA 1
ATOM 754 C C . GLU A 1 97 ? -10.269 -6.732 2.185 1.00 94.69 97 GLU A C 1
ATOM 756 O O . GLU A 1 97 ? -10.563 -7.255 1.110 1.00 94.69 97 GLU A O 1
ATOM 761 N N . LEU A 1 98 ? -9.773 -5.494 2.255 1.00 94.81 98 LEU A N 1
ATOM 762 C CA . LEU A 1 98 ? -9.600 -4.649 1.079 1.00 94.81 98 LEU A CA 1
ATOM 763 C C . LEU A 1 98 ? -8.685 -5.306 0.037 1.00 94.81 98 LEU A C 1
ATOM 765 O O . LEU A 1 98 ? -8.991 -5.313 -1.154 1.00 94.81 98 LEU A O 1
ATOM 769 N N . LEU A 1 99 ? -7.557 -5.869 0.472 1.00 94.31 99 LEU A N 1
ATOM 770 C CA . LEU A 1 99 ? -6.588 -6.503 -0.419 1.00 94.31 99 LEU A CA 1
ATOM 771 C C . LEU A 1 99 ? -7.044 -7.866 -0.954 1.00 94.31 99 LEU A C 1
ATOM 773 O O . LEU A 1 99 ? -6.565 -8.269 -2.013 1.00 94.31 99 LEU A O 1
ATOM 777 N N . ALA A 1 100 ? -7.974 -8.551 -0.287 1.00 91.62 100 ALA A N 1
ATOM 778 C CA . ALA A 1 100 ? -8.564 -9.786 -0.800 1.00 91.62 100 ALA A CA 1
ATOM 779 C C . ALA A 1 100 ? -9.321 -9.553 -2.120 1.00 91.62 100 ALA A C 1
ATOM 781 O O . ALA A 1 100 ? -9.338 -10.437 -2.969 1.00 91.62 100 ALA A O 1
ATOM 782 N N . THR A 1 101 ? -9.849 -8.343 -2.346 1.00 89.56 101 THR A N 1
ATOM 783 C CA . THR A 1 101 ? -10.535 -7.964 -3.600 1.00 89.56 101 THR A CA 1
ATOM 784 C C . THR A 1 101 ? -9.616 -7.869 -4.826 1.00 89.56 101 THR A C 1
ATOM 786 O O . THR A 1 101 ? -10.100 -7.745 -5.947 1.00 89.56 101 THR A O 1
ATOM 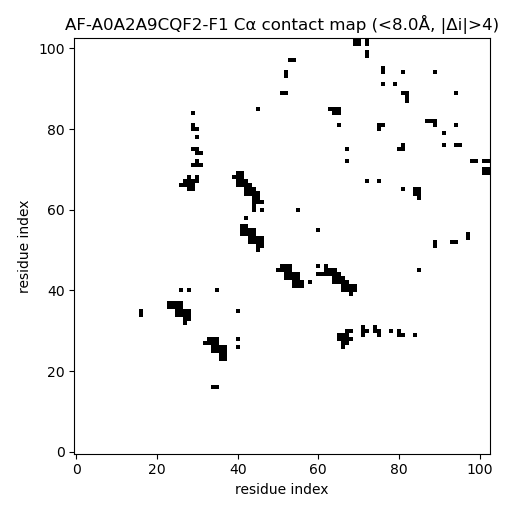789 N N . LEU A 1 102 ? -8.293 -7.912 -4.626 1.00 84.31 102 LEU A N 1
ATOM 790 C CA . LEU A 1 102 ? -7.288 -7.904 -5.695 1.00 84.31 102 LEU A CA 1
ATOM 791 C C . LEU A 1 102 ? -6.861 -9.310 -6.148 1.00 84.31 102 LEU A C 1
ATOM 793 O O . LEU A 1 102 ? -5.943 -9.412 -6.967 1.00 84.31 102 LEU A O 1
ATOM 797 N N . SER A 1 103 ? -7.448 -10.354 -5.552 1.00 63.25 103 SER A N 1
ATOM 798 C CA . SER A 1 103 ? -7.138 -11.765 -5.823 1.00 63.25 103 SER A CA 1
ATOM 799 C C . SER A 1 103 ? -7.953 -12.309 -6.988 1.00 63.25 103 SER A C 1
ATOM 801 O O . SER A 1 103 ? -9.146 -11.949 -7.081 1.00 63.25 103 SER A O 1
#

Organism: NCBI:txid185243

pLDDT: mean 84.01, std 17.32, range [39.53, 97.31]

Sequence (103 aa):
MGPPEDGWVRAVDRWLPRLLPVNLPLRTCLGCRRSVARDELVRLAWVEPDAQVVLDPGFRLGGRGCYLHPGCAAEVIRRRTVGRALRRPVDPGQVAELLATLS

InterPro domains:
  IPR007393 YlxR domain [PF04296] (27-98)
  IPR035931 YlxR-like superfamily [G3DSA:3.30.1230.10] (21-103)
  IPR035931 YlxR-like superfamily [SSF64376] (23-101)
  IPR037465 YlxR [PTHR34215] (24-102)

Foldseek 3Di:
DDDDPPVCVVVCVVCVVPPPDPDFDWAAAQQPRDTDGQLQKWKWAQDPPVRAIATDNPPPDDAFIHIHGLVRLVRCLVVVRGCVRRVGDYDSVRSNVRSVVSD